Protein AF-A0A7X8QPK8-F1 (afdb_monomer)

Foldseek 3Di:
DDDPVLLVVLLVQLVPDQFDQADASCVTSNPNNLQVQLVVQLVVLVVVCVVLVPDDDPLSVVLSVVSSVSSRGRDGPPLLVLLLLLLVVLCVVVVHDSSVCSSVSSVLSSCSSVLSNQLPPDPDPNVVSNVVSSVVSSVSSNVD

Nearest PDB structures (foldseek):
  4jre-assembly1_D  TM=2.400E-01  e=6.342E+00  Escherichia coli K-12

Mean predicted aligned error: 5.57 Å

Solvent-accessible surface area (backbone atoms only — not comparable to full-atom values): 7365 Å² total; per-residue (Å²): 132,78,51,74,70,52,26,55,51,12,42,54,45,54,69,72,46,74,18,40,73,84,34,54,31,50,82,69,18,30,63,60,16,25,53,48,50,16,50,51,47,32,50,50,52,52,50,53,40,57,76,58,66,57,80,86,44,74,64,52,54,50,50,47,55,51,48,34,58,45,25,45,31,26,43,52,85,71,53,36,50,38,20,38,50,11,31,48,51,36,22,56,76,71,73,47,64,51,69,82,44,45,65,58,28,61,59,50,30,72,54,27,13,57,31,37,36,55,38,63,72,50,95,58,59,70,70,58,25,54,51,50,24,51,51,50,24,26,48,54,18,47,74,107

Structure (mmCIF, N/CA/C/O backbone):
data_AF-A0A7X8QPK8-F1
#
_entry.id   AF-A0A7X8QPK8-F1
#
loop_
_atom_site.group_PDB
_atom_site.id
_atom_site.type_symbol
_atom_site.label_atom_id
_atom_site.label_alt_id
_atom_site.label_comp_id
_atom_site.label_asym_id
_atom_site.label_entity_id
_atom_site.label_seq_id
_atom_site.pdbx_PDB_ins_code
_atom_site.Cartn_x
_atom_site.Cartn_y
_atom_site.Cartn_z
_atom_site.occupancy
_atom_site.B_iso_or_equiv
_atom_site.auth_seq_id
_atom_site.auth_comp_id
_atom_site.auth_asym_id
_atom_site.auth_atom_id
_atom_site.pdbx_PDB_model_num
ATOM 1 N N . MET A 1 1 ? -10.601 -2.867 -27.339 1.00 61.25 1 MET A N 1
ATOM 2 C CA . MET A 1 1 ? -10.587 -3.383 -25.954 1.00 61.25 1 MET A CA 1
ATOM 3 C C . MET A 1 1 ? -9.374 -4.282 -25.819 1.00 61.25 1 MET A C 1
ATOM 5 O O . MET A 1 1 ? -9.160 -5.090 -26.717 1.00 61.25 1 MET A O 1
ATOM 9 N N . ASP A 1 2 ? -8.567 -4.100 -24.774 1.00 77.62 2 ASP A N 1
ATOM 10 C CA . ASP A 1 2 ? -7.342 -4.884 -24.574 1.00 77.62 2 ASP A CA 1
ATOM 11 C C . ASP A 1 2 ? -7.673 -6.359 -24.319 1.00 77.62 2 ASP A C 1
ATOM 13 O O . ASP A 1 2 ? -8.604 -6.688 -23.581 1.00 77.62 2 ASP A O 1
ATOM 17 N N . SER A 1 3 ? -6.911 -7.267 -24.926 1.00 87.00 3 SER A N 1
ATOM 18 C CA . SER A 1 3 ? -7.042 -8.701 -24.660 1.00 87.00 3 SER A CA 1
ATOM 19 C C . SER A 1 3 ? -6.506 -9.054 -23.262 1.00 87.00 3 SER A C 1
ATOM 21 O O . SER A 1 3 ? -5.557 -8.419 -22.793 1.00 87.00 3 SER A O 1
ATOM 23 N N . PRO A 1 4 ? -7.002 -10.120 -22.603 1.00 84.38 4 PRO A N 1
ATOM 24 C CA . PRO A 1 4 ? -6.501 -10.536 -21.287 1.00 84.38 4 PRO A CA 1
ATOM 25 C C . PRO A 1 4 ? -4.980 -10.749 -21.241 1.00 84.38 4 PRO A C 1
ATOM 27 O O . PRO A 1 4 ? -4.328 -10.439 -20.249 1.00 84.38 4 PRO A O 1
ATOM 30 N N . ARG A 1 5 ? -4.384 -11.221 -22.345 1.00 85.31 5 ARG A N 1
ATOM 31 C CA . ARG A 1 5 ? -2.925 -11.372 -22.466 1.00 85.31 5 ARG A CA 1
ATOM 32 C C . ARG A 1 5 ? -2.188 -10.030 -22.473 1.00 85.31 5 ARG A C 1
ATOM 34 O O . ARG A 1 5 ? -1.093 -9.953 -21.927 1.00 85.31 5 ARG A O 1
ATOM 41 N N . GLN A 1 6 ? -2.759 -8.996 -23.089 1.00 84.69 6 GLN A N 1
ATOM 42 C CA . GLN A 1 6 ? -2.188 -7.645 -23.083 1.00 84.69 6 GLN A CA 1
ATOM 43 C C . GLN A 1 6 ? -2.289 -7.011 -21.697 1.00 84.69 6 GLN A C 1
ATOM 45 O O . GLN A 1 6 ? -1.314 -6.429 -21.243 1.00 84.69 6 GLN A O 1
ATOM 50 N N . ILE A 1 7 ? -3.403 -7.217 -20.990 1.00 86.00 7 ILE A N 1
ATOM 51 C CA . ILE A 1 7 ? -3.578 -6.752 -19.606 1.00 86.00 7 ILE A CA 1
ATOM 52 C C . ILE A 1 7 ? -2.520 -7.373 -18.686 1.00 86.00 7 ILE A C 1
ATOM 54 O O . ILE A 1 7 ? -1.866 -6.656 -17.938 1.00 86.00 7 ILE A O 1
ATOM 58 N N . LEU A 1 8 ? -2.302 -8.690 -18.767 1.00 85.62 8 LEU A N 1
ATOM 59 C CA . LEU A 1 8 ? -1.283 -9.365 -17.954 1.00 85.62 8 LEU A CA 1
ATOM 60 C C . LEU A 1 8 ? 0.134 -8.858 -18.253 1.00 85.62 8 LEU A C 1
ATOM 62 O O . LEU A 1 8 ? 0.914 -8.650 -17.327 1.00 85.62 8 LEU A O 1
ATOM 66 N N . LYS A 1 9 ? 0.459 -8.622 -19.530 1.00 85.44 9 LYS A N 1
ATOM 67 C CA . LYS A 1 9 ? 1.740 -8.009 -19.913 1.00 85.44 9 LYS A CA 1
ATOM 68 C C . LYS A 1 9 ? 1.869 -6.580 -19.386 1.00 85.44 9 LYS A C 1
ATOM 70 O O . LYS A 1 9 ? 2.926 -6.231 -18.876 1.00 85.44 9 LYS A O 1
ATOM 75 N N . GLY A 1 10 ? 0.805 -5.784 -19.469 1.00 81.44 10 GLY A N 1
ATOM 76 C CA . GLY A 1 10 ? 0.781 -4.422 -18.942 1.00 81.44 10 GLY A CA 1
ATOM 77 C C . GLY A 1 10 ? 0.948 -4.379 -17.422 1.00 81.44 10 GLY A C 1
ATOM 78 O O . GLY A 1 10 ? 1.661 -3.523 -16.916 1.00 81.44 10 GLY A O 1
ATOM 79 N N . LEU A 1 11 ? 0.373 -5.337 -16.686 1.00 82.69 11 LEU A N 1
ATOM 80 C CA . LEU A 1 11 ? 0.593 -5.469 -15.241 1.00 82.69 11 LEU A CA 1
ATOM 81 C C . LEU A 1 11 ? 2.053 -5.807 -14.910 1.00 82.69 11 LEU A C 1
ATOM 83 O O . LEU A 1 11 ? 2.621 -5.194 -14.012 1.00 82.69 11 LEU A O 1
ATOM 87 N N . ASP A 1 12 ? 2.679 -6.737 -15.640 1.00 83.12 12 ASP A N 1
ATOM 88 C CA . ASP A 1 12 ? 4.108 -7.050 -15.459 1.00 83.12 12 ASP A CA 1
ATOM 89 C C . ASP A 1 12 ? 4.998 -5.831 -15.757 1.00 83.12 12 ASP A C 1
ATOM 91 O O . ASP A 1 12 ? 5.940 -5.561 -15.014 1.00 83.12 12 ASP A O 1
ATOM 95 N N . GLN A 1 13 ? 4.658 -5.041 -16.781 1.00 80.94 13 GLN A N 1
ATOM 96 C CA . GLN A 1 13 ? 5.340 -3.777 -17.077 1.00 80.94 13 GLN A CA 1
ATOM 97 C C . GLN A 1 13 ? 5.184 -2.765 -15.939 1.00 80.94 13 GLN A C 1
ATOM 99 O O . GLN A 1 13 ? 6.187 -2.234 -15.471 1.00 80.94 13 GLN A O 1
ATOM 104 N N . ILE A 1 14 ? 3.960 -2.563 -15.436 1.00 81.44 14 ILE A N 1
ATOM 105 C CA . ILE A 1 14 ? 3.673 -1.668 -14.304 1.00 81.44 14 ILE A CA 1
ATOM 106 C C . ILE A 1 14 ? 4.520 -2.036 -13.077 1.00 81.44 14 ILE A C 1
ATOM 108 O O . ILE A 1 14 ? 5.098 -1.155 -12.450 1.00 81.44 14 ILE A O 1
ATOM 112 N N . ILE A 1 15 ? 4.643 -3.327 -12.759 1.00 77.31 15 ILE A N 1
ATOM 113 C CA . ILE A 1 15 ? 5.400 -3.801 -11.587 1.00 77.31 15 ILE A CA 1
ATOM 114 C C . ILE A 1 15 ? 6.912 -3.585 -11.750 1.00 77.31 15 ILE A C 1
ATOM 116 O O . ILE A 1 15 ? 7.620 -3.364 -10.768 1.00 77.31 15 ILE A O 1
ATOM 120 N N . ARG A 1 16 ? 7.431 -3.691 -12.977 1.00 71.81 16 ARG A N 1
ATOM 121 C CA . ARG A 1 16 ? 8.873 -3.604 -13.262 1.00 71.81 16 ARG A CA 1
ATOM 122 C C . ARG A 1 16 ? 9.366 -2.181 -13.495 1.00 71.81 16 ARG A C 1
ATOM 124 O O . ARG A 1 16 ? 10.581 -1.975 -13.537 1.00 71.81 16 ARG A O 1
ATOM 131 N N . GLN A 1 17 ? 8.465 -1.224 -13.681 1.00 71.56 17 GLN A N 1
ATOM 132 C CA . GLN A 1 17 ? 8.838 0.150 -13.983 1.00 71.56 17 GLN A CA 1
ATOM 133 C C . GLN A 1 17 ? 9.197 0.925 -12.704 1.00 71.56 17 GLN A C 1
ATOM 135 O O . GLN A 1 17 ? 8.563 0.722 -11.668 1.00 71.56 17 GLN A O 1
ATOM 140 N N . PRO A 1 18 ? 10.172 1.852 -12.755 1.00 62.81 18 PRO A N 1
ATOM 141 C CA . PRO A 1 18 ? 10.369 2.818 -11.687 1.00 62.81 18 PRO A CA 1
ATOM 142 C C . PRO A 1 18 ? 9.116 3.670 -11.509 1.00 62.81 18 PRO A C 1
ATOM 144 O O . PRO A 1 18 ? 8.697 4.405 -12.406 1.00 62.81 18 PRO A O 1
ATOM 147 N N . GLU A 1 19 ? 8.509 3.561 -10.338 1.00 65.25 19 GLU A N 1
ATOM 148 C CA . GLU A 1 19 ? 7.361 4.364 -9.960 1.00 65.25 19 GLU A CA 1
ATOM 149 C C . GLU A 1 19 ? 7.868 5.660 -9.342 1.00 65.25 19 GLU A C 1
ATOM 151 O O . GLU A 1 19 ? 8.388 5.677 -8.232 1.00 65.25 19 GLU A O 1
ATOM 156 N N . VAL A 1 20 ? 7.726 6.750 -10.082 1.00 61.16 20 VAL A N 1
ATOM 157 C CA . VAL A 1 20 ? 7.710 8.101 -9.532 1.00 61.16 20 VAL A CA 1
ATOM 158 C C . VAL A 1 20 ? 6.236 8.457 -9.330 1.00 61.16 20 VAL A C 1
ATOM 160 O O . VAL A 1 20 ? 5.366 7.931 -10.023 1.00 61.16 20 VAL A O 1
ATOM 163 N N . LEU A 1 21 ? 5.908 9.351 -8.397 1.00 57.22 21 LEU A N 1
ATOM 164 C CA . LEU A 1 21 ? 4.513 9.754 -8.157 1.00 57.22 21 LEU A CA 1
ATOM 165 C C . LEU A 1 21 ? 3.811 10.300 -9.429 1.00 57.22 21 LEU A C 1
ATOM 167 O O . LEU A 1 21 ? 2.595 10.214 -9.543 1.00 57.22 21 LEU A O 1
ATOM 171 N N . ILE A 1 22 ? 4.577 10.818 -10.400 1.00 64.38 22 ILE A N 1
ATOM 172 C CA . ILE A 1 22 ? 4.096 11.353 -11.693 1.00 64.38 22 ILE A CA 1
ATOM 173 C C . ILE A 1 22 ? 4.037 10.255 -12.784 1.00 64.38 22 ILE A C 1
ATOM 175 O O . ILE A 1 22 ? 3.696 10.516 -13.934 1.00 64.38 22 ILE A O 1
ATOM 179 N N . THR A 1 23 ? 4.372 9.005 -12.458 1.00 64.69 23 THR A N 1
ATOM 180 C CA . THR A 1 23 ? 4.381 7.905 -13.424 1.00 64.69 23 THR A CA 1
ATOM 181 C C . THR A 1 23 ? 2.953 7.528 -13.824 1.00 64.69 23 THR A C 1
ATOM 183 O O . THR A 1 23 ? 2.203 6.950 -13.037 1.00 64.69 23 THR A O 1
ATOM 186 N N . ASP A 1 24 ? 2.601 7.827 -15.075 1.00 76.00 24 ASP A N 1
ATOM 187 C CA . ASP A 1 24 ? 1.313 7.483 -15.674 1.00 76.00 24 ASP A CA 1
ATOM 188 C C . ASP A 1 24 ? 1.297 6.013 -16.130 1.00 76.00 24 ASP A C 1
ATOM 190 O O . ASP A 1 24 ? 1.941 5.629 -17.113 1.00 76.00 24 ASP A O 1
ATOM 194 N N . TYR A 1 25 ? 0.552 5.166 -15.417 1.00 80.00 25 TYR A N 1
ATOM 195 C CA . TYR A 1 25 ? 0.402 3.755 -15.780 1.00 80.00 25 TYR A CA 1
ATOM 196 C C . TYR A 1 25 ? -0.371 3.537 -17.076 1.00 80.00 25 TYR A C 1
ATOM 198 O O . TYR A 1 25 ? -0.167 2.505 -17.723 1.00 80.00 25 TYR A O 1
ATOM 206 N N . ILE A 1 26 ? -1.191 4.501 -17.503 1.00 79.88 26 ILE A N 1
ATOM 207 C CA . ILE A 1 26 ? -1.881 4.428 -18.791 1.00 79.88 26 ILE A CA 1
ATOM 208 C C . ILE A 1 26 ? -0.845 4.445 -19.914 1.00 79.88 26 ILE A C 1
ATOM 210 O O . ILE A 1 26 ? -0.952 3.656 -20.853 1.00 79.88 26 ILE A O 1
ATOM 214 N N . ALA A 1 27 ? 0.191 5.278 -19.786 1.00 79.69 27 ALA A N 1
ATOM 215 C CA . ALA A 1 27 ? 1.292 5.342 -20.742 1.00 79.69 27 ALA A CA 1
ATOM 216 C C . ALA A 1 27 ? 2.189 4.089 -20.716 1.00 79.69 27 ALA A C 1
ATOM 218 O O . ALA A 1 27 ? 2.806 3.759 -21.727 1.00 79.69 27 ALA A O 1
ATOM 219 N N . ILE A 1 28 ? 2.259 3.385 -19.581 1.00 80.88 28 ILE A N 1
ATOM 220 C CA . ILE A 1 28 ? 3.139 2.222 -19.390 1.00 80.88 28 ILE A CA 1
ATOM 221 C C . ILE A 1 28 ? 2.461 0.906 -19.762 1.00 80.88 28 ILE A C 1
ATOM 223 O O . ILE A 1 28 ? 2.928 0.195 -20.646 1.00 80.88 28 ILE A O 1
ATOM 227 N N . GLY A 1 29 ? 1.392 0.556 -19.048 1.00 76.69 29 GLY A N 1
ATOM 228 C CA . GLY A 1 29 ? 0.718 -0.740 -19.149 1.00 76.69 29 GLY A CA 1
ATOM 229 C C . GLY A 1 29 ? -0.574 -0.691 -19.960 1.00 76.69 29 GLY A C 1
ATOM 230 O O . GLY A 1 29 ? -1.235 -1.718 -20.126 1.00 76.69 29 GLY A O 1
ATOM 231 N N . GLY A 1 30 ? -0.954 0.488 -20.455 1.00 86.38 30 GLY A N 1
ATOM 232 C CA . GLY A 1 30 ? -2.218 0.715 -21.141 1.00 86.38 30 GLY A CA 1
ATOM 233 C C . GLY A 1 30 ? -3.394 0.929 -20.187 1.00 86.38 30 GLY A C 1
ATOM 234 O O . GLY A 1 30 ? -3.313 0.754 -18.965 1.00 86.38 30 GLY A O 1
ATOM 235 N N . ILE A 1 31 ? -4.533 1.300 -20.776 1.00 87.50 31 ILE A N 1
ATOM 236 C CA . ILE A 1 31 ? -5.772 1.588 -20.044 1.00 87.50 31 ILE A CA 1
ATOM 237 C C . ILE A 1 31 ? -6.244 0.337 -19.289 1.00 87.50 31 ILE A C 1
ATOM 239 O O . ILE A 1 31 ? -6.527 0.415 -18.093 1.00 87.50 31 ILE A O 1
ATOM 243 N N . GLY A 1 32 ? -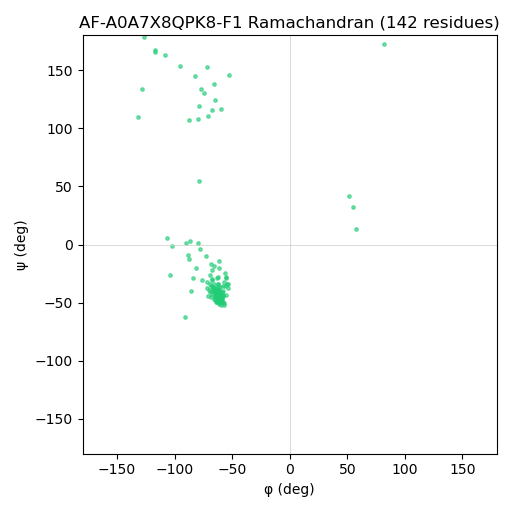6.278 -0.831 -19.944 1.00 86.88 32 GLY A N 1
ATOM 244 C CA . GLY A 1 32 ? -6.763 -2.067 -19.329 1.00 86.88 32 GLY A CA 1
ATOM 245 C C . GLY A 1 32 ? -5.979 -2.481 -18.081 1.00 86.88 32 GLY A C 1
ATOM 246 O O . GLY A 1 32 ? -6.580 -2.753 -17.042 1.00 86.88 32 GLY A O 1
ATOM 247 N N . ALA A 1 33 ? -4.644 -2.488 -18.144 1.00 87.25 33 ALA A N 1
ATOM 248 C CA . ALA A 1 33 ? -3.815 -2.871 -16.999 1.00 87.25 33 ALA A CA 1
ATOM 249 C C . ALA A 1 33 ? -3.916 -1.868 -15.842 1.00 87.25 33 ALA A C 1
ATOM 251 O O . ALA A 1 33 ? -3.979 -2.279 -14.683 1.00 87.25 33 ALA A O 1
ATOM 252 N N . THR A 1 34 ? -4.010 -0.571 -16.150 1.00 88.38 34 THR A N 1
ATOM 253 C CA . THR A 1 34 ? -4.170 0.487 -15.141 1.00 88.38 34 THR A CA 1
ATOM 254 C C . THR A 1 34 ? -5.463 0.314 -14.350 1.00 88.38 34 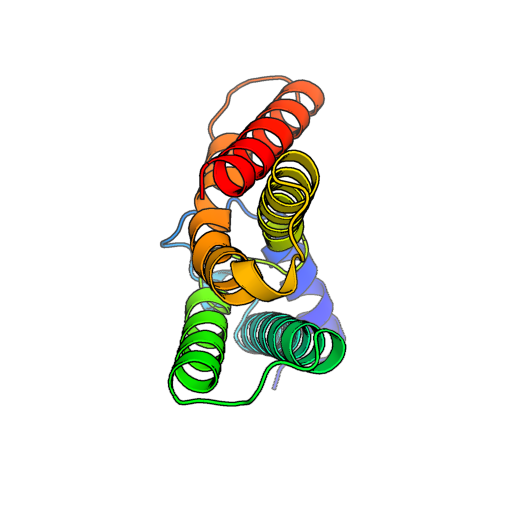THR A C 1
ATOM 256 O O . THR A 1 34 ? -5.438 0.297 -13.120 1.00 88.38 34 THR A O 1
ATOM 259 N N . PHE A 1 35 ? -6.593 0.113 -15.036 1.00 90.44 35 PHE A N 1
ATOM 260 C CA . PHE A 1 35 ? -7.878 -0.111 -14.369 1.00 90.44 35 PHE A CA 1
ATOM 261 C C . PHE A 1 35 ? -7.910 -1.422 -13.580 1.00 90.44 35 PHE A C 1
ATOM 263 O O . PHE A 1 35 ? -8.527 -1.470 -12.517 1.00 90.44 35 PHE A O 1
ATOM 270 N N . VAL A 1 36 ? -7.226 -2.473 -14.045 1.00 91.12 36 VAL A N 1
ATOM 271 C CA . VAL A 1 36 ? -7.116 -3.726 -13.285 1.00 91.12 36 VAL A CA 1
ATOM 272 C C . VAL A 1 36 ? -6.278 -3.538 -12.022 1.00 91.12 36 VAL A C 1
ATOM 274 O O . VAL A 1 36 ? -6.721 -3.954 -10.953 1.00 91.12 36 VAL A O 1
ATOM 277 N N . ASN A 1 37 ? -5.124 -2.868 -12.095 1.00 90.94 37 ASN A N 1
ATOM 278 C CA . ASN A 1 37 ? -4.334 -2.535 -10.905 1.00 90.94 37 ASN A CA 1
ATOM 279 C C . ASN A 1 37 ? -5.160 -1.705 -9.912 1.00 90.94 37 ASN A C 1
ATOM 281 O O . ASN A 1 37 ? -5.196 -2.009 -8.717 1.00 90.94 37 ASN A O 1
ATOM 285 N N . ALA A 1 38 ? -5.893 -0.714 -10.424 1.00 91.56 38 ALA A N 1
ATOM 286 C CA . ALA A 1 38 ? -6.735 0.135 -9.602 1.00 91.56 38 ALA A CA 1
ATOM 287 C C . ALA A 1 38 ? -7.881 -0.625 -8.931 1.00 91.56 38 ALA A C 1
ATOM 289 O O . ALA A 1 38 ? -8.099 -0.501 -7.723 1.00 91.56 38 ALA A O 1
ATOM 290 N N . GLY A 1 39 ? -8.568 -1.482 -9.684 1.00 92.12 39 GLY A N 1
ATOM 291 C CA . GLY A 1 39 ? -9.606 -2.361 -9.160 1.00 92.12 39 GLY A CA 1
ATOM 292 C C . GLY A 1 39 ? -9.074 -3.311 -8.088 1.00 92.12 39 GLY A C 1
ATOM 293 O O . GLY A 1 39 ? -9.678 -3.425 -7.024 1.00 92.12 39 GLY A O 1
ATOM 294 N N . LEU A 1 40 ? -7.917 -3.940 -8.311 1.00 92.88 40 LEU A N 1
ATOM 295 C CA . LEU A 1 40 ? -7.306 -4.864 -7.351 1.00 92.88 40 LEU A CA 1
ATOM 296 C C . LEU A 1 40 ? -6.926 -4.176 -6.034 1.00 92.88 40 LEU A C 1
ATOM 298 O O . LEU A 1 40 ? -7.238 -4.693 -4.963 1.00 92.88 40 LEU A O 1
ATOM 302 N N . LEU A 1 41 ? -6.302 -2.998 -6.091 1.00 92.50 41 LEU A N 1
ATOM 303 C CA . LEU A 1 41 ? -5.944 -2.220 -4.898 1.00 92.50 41 LEU A CA 1
ATOM 304 C C . LEU A 1 41 ? -7.172 -1.702 -4.143 1.00 92.50 41 LEU A C 1
ATOM 306 O O . LEU A 1 41 ? -7.193 -1.675 -2.908 1.00 92.50 41 LEU A O 1
ATOM 310 N N . THR A 1 42 ? -8.216 -1.329 -4.876 1.00 93.50 42 THR A N 1
ATOM 311 C CA . THR A 1 42 ? -9.497 -0.916 -4.297 1.00 93.50 42 THR A CA 1
ATOM 312 C C . THR A 1 42 ? -10.172 -2.088 -3.590 1.00 93.50 42 THR A C 1
ATOM 314 O O . THR A 1 42 ? -10.564 -1.964 -2.428 1.00 93.50 42 THR A O 1
ATOM 317 N N . LEU A 1 43 ? -10.230 -3.257 -4.236 1.00 94.44 43 LEU A N 1
ATOM 318 C CA . LEU A 1 43 ? -10.752 -4.487 -3.639 1.00 94.44 43 LEU A CA 1
ATOM 319 C C . LEU A 1 43 ? -9.940 -4.910 -2.415 1.00 94.44 43 LEU A C 1
ATOM 321 O O . LEU A 1 43 ? -10.532 -5.263 -1.399 1.00 94.44 43 LEU A O 1
ATOM 325 N N . ALA A 1 44 ? -8.610 -4.815 -2.464 1.00 93.56 44 ALA A N 1
ATOM 326 C CA . ALA A 1 44 ? -7.752 -5.096 -1.317 1.00 93.56 44 ALA A CA 1
ATOM 327 C C . ALA A 1 44 ? -8.047 -4.146 -0.143 1.00 93.56 44 ALA A C 1
ATOM 329 O O . ALA A 1 44 ? -8.164 -4.592 0.996 1.00 93.56 44 ALA A O 1
ATOM 330 N N . SER A 1 45 ? -8.251 -2.854 -0.416 1.00 92.75 45 SER A N 1
ATOM 331 C CA . SER A 1 45 ? -8.604 -1.857 0.606 1.00 92.75 45 SER A CA 1
ATOM 332 C C . SER A 1 45 ? -9.959 -2.162 1.253 1.00 92.75 45 SER A C 1
ATOM 334 O O . SER A 1 45 ? -10.081 -2.154 2.478 1.00 92.75 45 SER A O 1
ATOM 336 N N . ILE A 1 46 ? -10.967 -2.500 0.442 1.00 94.12 46 ILE A N 1
ATOM 337 C CA . ILE A 1 46 ? -12.293 -2.918 0.922 1.00 94.12 46 ILE A CA 1
ATOM 338 C C . ILE A 1 46 ? -12.184 -4.204 1.747 1.00 94.12 46 ILE A C 1
ATOM 340 O O . ILE A 1 46 ? -12.760 -4.289 2.830 1.00 94.12 46 ILE A O 1
ATOM 344 N N . PHE A 1 47 ? -11.421 -5.187 1.269 1.00 94.44 47 PHE A N 1
ATOM 345 C CA . PHE A 1 47 ? -11.223 -6.463 1.950 1.00 94.44 47 PHE A CA 1
ATOM 346 C C . PHE A 1 47 ? -10.563 -6.282 3.322 1.00 94.44 47 PHE A C 1
ATOM 348 O O . PHE A 1 47 ? -11.009 -6.888 4.295 1.00 94.44 47 PHE A O 1
ATOM 355 N N . ILE A 1 48 ? -9.562 -5.402 3.432 1.00 93.31 48 ILE A N 1
ATOM 356 C CA . ILE A 1 48 ? -8.921 -5.062 4.711 1.00 93.31 48 ILE A CA 1
ATOM 357 C C . ILE A 1 48 ? -9.942 -4.451 5.680 1.00 93.31 48 ILE A C 1
ATOM 359 O O . ILE A 1 48 ? -10.031 -4.887 6.829 1.00 93.31 48 ILE A O 1
ATOM 363 N N . LEU A 1 49 ? -10.739 -3.475 5.233 1.00 94.19 49 LEU A N 1
ATOM 364 C CA . LEU A 1 49 ? -11.762 -2.8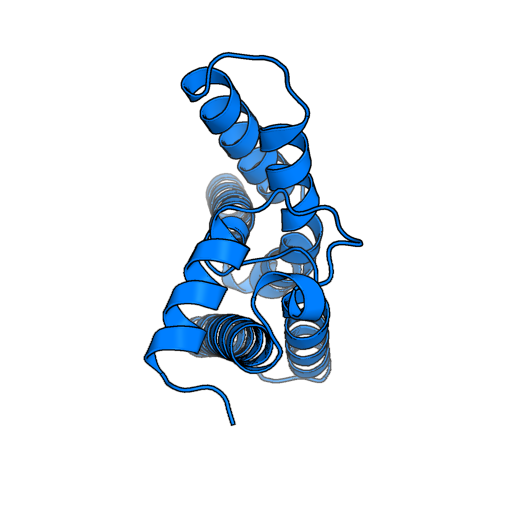41 6.074 1.00 94.19 49 LEU A CA 1
ATOM 365 C C . LEU A 1 49 ? -12.838 -3.842 6.521 1.00 94.19 49 LEU A C 1
ATOM 367 O O . LEU A 1 49 ? -13.226 -3.848 7.692 1.00 94.19 49 LEU A O 1
ATOM 371 N N . TYR A 1 50 ? -13.273 -4.715 5.609 1.00 93.75 50 TYR A N 1
ATOM 372 C CA . TYR A 1 50 ? -14.250 -5.766 5.879 1.00 93.75 50 TYR A CA 1
ATOM 373 C C . TYR A 1 50 ? -13.729 -6.781 6.903 1.00 93.75 50 TYR A C 1
ATOM 375 O O . TYR A 1 50 ? -14.396 -7.057 7.901 1.00 93.75 50 TYR A O 1
ATOM 383 N N . PHE A 1 51 ? -12.511 -7.295 6.707 1.00 94.50 51 PHE A N 1
ATOM 384 C CA . PHE A 1 51 ? -11.903 -8.280 7.604 1.00 94.50 51 PHE A CA 1
ATOM 385 C C . PHE A 1 51 ? -11.693 -7.723 9.018 1.00 94.50 51 PHE A C 1
ATOM 387 O O . PHE A 1 51 ? -11.902 -8.423 10.010 1.00 94.50 51 PHE A O 1
ATOM 394 N N . LEU A 1 52 ? -11.343 -6.439 9.123 1.00 93.31 52 LEU A N 1
ATOM 395 C CA . LEU A 1 52 ? -11.178 -5.740 10.398 1.00 93.31 52 LEU A CA 1
ATOM 396 C C . LEU A 1 52 ? -12.503 -5.285 11.029 1.00 93.31 52 LEU A C 1
ATOM 398 O O . LEU A 1 52 ? -12.473 -4.687 12.106 1.00 93.31 52 LEU A O 1
ATOM 402 N N . LYS A 1 53 ? -13.649 -5.584 10.396 1.00 93.06 53 LYS A N 1
ATOM 403 C CA . LYS A 1 53 ? -15.002 -5.207 10.843 1.00 93.06 53 LYS A CA 1
ATOM 404 C C . LYS A 1 53 ? -15.122 -3.710 11.138 1.00 93.06 53 LYS A C 1
ATOM 406 O O . LYS A 1 53 ? -15.710 -3.302 12.139 1.00 93.06 53 LYS A O 1
ATOM 411 N N . ILE A 1 54 ? -14.519 -2.891 10.281 1.00 93.75 54 ILE A N 1
ATOM 412 C CA . ILE A 1 54 ? -14.569 -1.437 10.405 1.00 93.75 54 ILE A CA 1
ATOM 413 C C . ILE A 1 54 ? -15.953 -0.951 9.981 1.00 93.75 54 ILE A C 1
ATOM 415 O O . ILE A 1 54 ? -16.436 -1.297 8.905 1.00 93.75 54 ILE A O 1
ATOM 419 N N . ASN A 1 55 ? -16.581 -0.120 10.813 1.00 91.06 55 ASN A N 1
ATOM 420 C CA . ASN A 1 55 ? -17.840 0.523 10.453 1.00 91.06 55 ASN A CA 1
ATOM 421 C C . ASN A 1 55 ? -17.616 1.483 9.282 1.00 91.06 55 ASN A C 1
ATOM 423 O O . ASN A 1 55 ? -16.783 2.391 9.366 1.00 91.06 55 ASN A O 1
ATOM 427 N N . ILE A 1 56 ? -18.378 1.286 8.206 1.00 90.69 56 ILE A N 1
ATOM 428 C CA . ILE A 1 56 ? -18.318 2.148 7.030 1.00 90.69 56 ILE A CA 1
ATOM 429 C C . ILE A 1 56 ? -18.861 3.524 7.411 1.00 90.69 56 ILE A C 1
ATOM 431 O O . ILE A 1 56 ? -20.027 3.683 7.762 1.00 90.69 56 ILE A O 1
ATOM 435 N N . SER A 1 57 ? -17.984 4.516 7.352 1.00 92.50 57 SER A N 1
ATOM 436 C CA . SER A 1 57 ? -18.285 5.924 7.596 1.00 92.50 57 SER A CA 1
ATOM 437 C C . SER A 1 57 ? -17.813 6.769 6.412 1.00 92.50 57 SER A C 1
ATOM 439 O O . SER A 1 57 ? -17.204 6.252 5.472 1.00 92.50 57 SER A O 1
ATOM 441 N N . GLY A 1 58 ? -18.035 8.086 6.467 1.00 92.56 58 GLY A N 1
ATOM 442 C CA . GLY A 1 58 ? -17.518 9.008 5.449 1.00 92.56 58 GLY A CA 1
ATOM 443 C C . GLY A 1 58 ? -16.000 8.898 5.257 1.00 92.56 58 GLY A C 1
ATOM 444 O O . GLY A 1 58 ? -15.522 8.974 4.129 1.00 92.56 58 GLY A O 1
ATOM 445 N N . VAL A 1 59 ? -15.251 8.611 6.330 1.00 91.44 59 VAL A N 1
ATOM 446 C CA . VAL A 1 59 ? -13.798 8.386 6.262 1.00 91.44 59 VAL A CA 1
ATOM 447 C C . VAL A 1 59 ? -13.479 7.137 5.444 1.00 91.44 59 VAL A C 1
ATOM 449 O O . VAL A 1 59 ? -12.612 7.185 4.583 1.00 91.44 59 VAL A O 1
ATOM 452 N N . SER A 1 60 ? -14.217 6.040 5.640 1.00 92.06 60 SER A N 1
ATOM 453 C CA . SER A 1 60 ? -14.016 4.795 4.887 1.00 92.06 60 SER A CA 1
ATOM 454 C C . SER A 1 60 ? -14.223 4.996 3.393 1.00 92.06 60 SER A C 1
ATOM 456 O O . SER A 1 60 ? -13.411 4.545 2.588 1.00 92.06 60 SER A O 1
ATOM 458 N N . VAL A 1 61 ? -15.290 5.707 3.030 1.00 93.19 61 VAL A N 1
ATOM 459 C CA . VAL A 1 61 ? -15.606 6.019 1.634 1.00 93.19 61 VAL A CA 1
ATOM 460 C C . VAL A 1 61 ? -14.515 6.908 1.036 1.00 93.19 61 VAL A C 1
ATOM 462 O O . VAL A 1 61 ? -13.961 6.565 -0.007 1.00 93.19 61 VAL A O 1
ATOM 465 N N . ALA A 1 62 ? -14.133 7.987 1.725 1.00 92.88 62 ALA A N 1
ATOM 466 C CA . ALA A 1 62 ? -13.060 8.875 1.282 1.00 92.88 62 ALA A CA 1
ATOM 467 C C . ALA A 1 62 ? -11.731 8.127 1.088 1.00 92.88 62 ALA A C 1
ATOM 469 O O . ALA A 1 62 ? -11.070 8.306 0.066 1.00 92.88 62 ALA A O 1
ATOM 470 N N . THR A 1 63 ? -11.366 7.237 2.019 1.00 92.00 63 THR A N 1
ATOM 471 C CA . THR A 1 63 ? -10.168 6.399 1.900 1.00 92.00 63 THR A CA 1
ATOM 472 C C . THR A 1 63 ? -10.232 5.503 0.668 1.00 92.00 63 THR A C 1
ATOM 474 O O . THR A 1 63 ? -9.254 5.442 -0.068 1.00 92.00 63 THR A O 1
ATOM 477 N N . ILE A 1 64 ? -11.356 4.835 0.397 1.00 92.94 64 ILE A N 1
ATOM 478 C CA . ILE A 1 64 ? -11.497 3.955 -0.777 1.00 92.94 64 ILE A CA 1
ATOM 479 C C . ILE A 1 64 ? -11.352 4.750 -2.081 1.00 92.94 64 ILE A C 1
ATOM 481 O O . ILE A 1 64 ? -10.599 4.338 -2.966 1.00 92.94 64 ILE A O 1
ATOM 485 N N . PHE A 1 65 ? -12.015 5.903 -2.200 1.00 91.94 65 PHE A N 1
ATOM 486 C CA . PHE A 1 65 ? -11.902 6.754 -3.390 1.00 91.94 65 PHE A CA 1
ATOM 487 C C . PHE A 1 65 ? -10.477 7.265 -3.595 1.00 91.94 65 PHE A C 1
ATOM 489 O O . PHE A 1 65 ? -9.948 7.191 -4.704 1.00 91.94 65 PHE A O 1
ATOM 496 N N . LEU A 1 66 ? -9.822 7.713 -2.524 1.00 90.31 66 LEU A N 1
ATOM 497 C CA . LEU A 1 66 ? -8.435 8.159 -2.592 1.00 90.31 66 LEU A CA 1
ATOM 498 C C . LEU A 1 66 ? -7.491 7.005 -2.962 1.00 90.31 66 LEU A C 1
ATOM 500 O O . LEU A 1 66 ? -6.597 7.164 -3.795 1.00 90.31 66 LEU A O 1
ATOM 504 N N . MET A 1 67 ? -7.723 5.817 -2.399 1.00 90.00 67 MET A N 1
ATOM 505 C CA . MET A 1 67 ? -6.971 4.612 -2.735 1.00 90.00 67 MET A CA 1
ATOM 506 C C . MET A 1 67 ? -7.126 4.238 -4.204 1.00 90.00 67 MET A C 1
ATOM 508 O O . MET A 1 67 ? -6.129 3.872 -4.827 1.00 90.00 67 MET A O 1
ATOM 512 N N . THR A 1 68 ? -8.327 4.390 -4.754 1.00 90.50 68 THR A N 1
ATOM 513 C CA . THR A 1 68 ? -8.606 4.176 -6.175 1.00 90.50 68 THR A CA 1
ATOM 514 C C . THR A 1 68 ? -7.859 5.204 -7.032 1.00 90.50 68 THR A C 1
ATOM 516 O O . THR A 1 68 ? -7.143 4.828 -7.955 1.00 90.50 68 THR A O 1
ATOM 519 N N . GLY A 1 69 ? -7.917 6.494 -6.691 1.00 87.88 69 GLY A N 1
ATOM 520 C CA . GLY A 1 69 ? -7.219 7.547 -7.440 1.00 87.88 69 GLY A CA 1
ATOM 521 C C . GLY A 1 69 ? -5.704 7.336 -7.488 1.00 87.88 69 GLY A C 1
ATOM 522 O O . GLY A 1 69 ? -5.120 7.246 -8.564 1.00 87.88 69 GLY A O 1
ATOM 523 N N . PHE A 1 70 ? -5.065 7.141 -6.331 1.00 84.62 70 PHE A N 1
ATOM 524 C CA . PHE A 1 70 ? -3.618 6.902 -6.284 1.00 84.62 70 PHE A CA 1
ATOM 525 C C . PHE A 1 70 ? -3.198 5.559 -6.888 1.00 84.62 70 PHE A C 1
ATOM 527 O O . PHE A 1 70 ? -2.033 5.380 -7.198 1.00 84.62 70 PHE A O 1
ATOM 534 N N . SER A 1 71 ? -4.107 4.598 -7.076 1.00 86.94 71 SER A N 1
ATOM 535 C CA . SER A 1 71 ? -3.766 3.306 -7.703 1.00 86.94 71 SER A CA 1
ATOM 536 C C . SER A 1 71 ? -3.524 3.370 -9.203 1.00 86.94 71 SER A C 1
ATOM 538 O O . SER A 1 71 ? -3.014 2.417 -9.788 1.00 86.94 71 SER A O 1
ATOM 540 N N . MET A 1 72 ? -3.843 4.507 -9.812 1.00 85.06 72 MET A N 1
ATOM 541 C CA . MET A 1 72 ? -3.530 4.786 -11.209 1.00 85.06 72 MET A CA 1
ATOM 542 C C . MET A 1 72 ? -2.143 5.430 -11.374 1.00 85.06 72 MET A C 1
ATOM 544 O O . MET A 1 72 ? -1.667 5.539 -12.500 1.00 85.06 72 MET A O 1
ATOM 548 N N . PHE A 1 73 ? -1.491 5.823 -10.269 1.00 78.31 73 PHE A N 1
ATOM 549 C CA . PHE A 1 73 ? -0.238 6.578 -10.272 1.00 78.31 73 PHE A CA 1
ATOM 550 C C . PHE A 1 73 ? 0.787 5.951 -9.332 1.00 78.31 73 PHE A C 1
ATOM 552 O O . PHE A 1 73 ? 0.650 6.018 -8.111 1.00 78.31 73 PHE A O 1
ATOM 559 N N . GLY A 1 74 ? 1.832 5.352 -9.900 1.00 68.12 74 GLY A N 1
ATOM 560 C CA . GLY A 1 74 ? 3.038 4.980 -9.159 1.00 68.12 74 GLY A CA 1
ATOM 561 C C . GLY A 1 74 ? 2.853 4.037 -7.957 1.00 68.12 74 GLY A C 1
ATOM 562 O O . GLY A 1 74 ? 3.778 3.910 -7.158 1.00 68.12 74 GLY A O 1
ATOM 563 N N . LYS A 1 75 ? 1.694 3.377 -7.789 1.00 81.81 75 LYS A N 1
ATOM 564 C CA . LYS A 1 75 ? 1.535 2.306 -6.800 1.00 81.81 75 LYS A CA 1
ATOM 565 C C . LYS A 1 75 ? 0.947 1.027 -7.377 1.00 81.81 75 LYS A C 1
ATOM 567 O O . LYS A 1 75 ? -0.097 1.029 -8.032 1.00 81.81 75 LYS A O 1
ATOM 572 N N . ASN A 1 76 ? 1.568 -0.088 -7.027 1.00 83.25 76 ASN A N 1
ATOM 573 C CA . ASN A 1 76 ? 1.143 -1.412 -7.448 1.00 83.25 76 ASN A CA 1
ATOM 574 C C . ASN A 1 76 ? 0.737 -2.275 -6.246 1.00 83.25 76 ASN A C 1
ATOM 576 O O . ASN A 1 76 ? 0.995 -1.954 -5.089 1.00 83.25 76 ASN A O 1
ATOM 580 N N . ILE A 1 77 ? 0.092 -3.409 -6.508 1.00 78.81 77 ILE A N 1
ATOM 581 C CA . ILE A 1 77 ? -0.363 -4.300 -5.434 1.00 78.81 77 ILE A CA 1
ATOM 582 C C . ILE A 1 77 ? 0.768 -4.865 -4.561 1.00 78.81 77 ILE A C 1
ATOM 584 O O . ILE A 1 77 ? 0.496 -5.297 -3.451 1.00 78.81 77 ILE A O 1
ATOM 588 N N . PHE A 1 78 ? 2.019 -4.873 -5.016 1.00 77.75 78 PHE A N 1
ATOM 589 C CA . PHE A 1 78 ? 3.154 -5.405 -4.261 1.00 77.75 78 PHE A CA 1
ATOM 590 C C . PHE A 1 78 ? 3.768 -4.373 -3.313 1.00 77.75 78 PHE A C 1
ATOM 592 O O . PHE A 1 78 ? 4.109 -4.715 -2.180 1.00 77.75 78 PHE A O 1
ATOM 599 N N . ASN A 1 79 ? 3.891 -3.117 -3.740 1.00 82.69 79 ASN A N 1
ATOM 600 C CA . ASN A 1 79 ? 4.602 -2.093 -2.973 1.00 82.69 79 ASN A CA 1
ATOM 601 C C . ASN A 1 79 ? 3.830 -1.638 -1.717 1.00 82.69 79 ASN A C 1
ATOM 603 O O . ASN A 1 79 ? 4.433 -1.376 -0.673 1.00 82.69 79 ASN A O 1
ATOM 607 N N . VAL A 1 80 ? 2.494 -1.640 -1.772 1.00 88.06 80 VAL A N 1
ATOM 608 C CA . VAL A 1 80 ? 1.622 -1.178 -0.682 1.00 88.06 80 VAL A CA 1
ATOM 609 C C . VAL A 1 80 ? 1.780 -2.013 0.589 1.00 88.06 80 VAL A C 1
ATOM 611 O O . VAL A 1 80 ? 1.610 -1.501 1.697 1.00 88.06 80 VAL A O 1
ATOM 614 N N . TRP A 1 81 ? 2.165 -3.286 0.457 1.00 88.56 81 TRP A N 1
ATOM 615 C CA . TRP A 1 81 ? 2.322 -4.185 1.597 1.00 88.56 81 TRP A CA 1
ATOM 616 C C . TRP A 1 81 ? 3.475 -3.791 2.509 1.00 88.56 81 TRP A C 1
ATOM 618 O O . TRP A 1 81 ? 3.370 -4.014 3.709 1.00 88.56 81 TRP A O 1
ATOM 628 N N . LEU A 1 82 ? 4.539 -3.173 1.990 1.00 89.69 82 LEU A N 1
ATOM 629 C CA . LEU A 1 82 ? 5.669 -2.752 2.823 1.00 89.69 82 LEU A CA 1
ATOM 630 C C . LEU A 1 82 ? 5.233 -1.713 3.861 1.00 89.69 82 LEU A C 1
ATOM 632 O O . LEU A 1 82 ? 5.574 -1.827 5.036 1.00 89.69 82 LEU A O 1
ATOM 636 N N . ILE A 1 83 ? 4.400 -0.758 3.447 1.00 91.38 83 ILE A N 1
ATOM 637 C CA . ILE A 1 83 ? 3.881 0.283 4.339 1.00 91.38 83 ILE A CA 1
ATOM 638 C C . ILE A 1 83 ? 2.869 -0.312 5.321 1.00 91.38 83 ILE A C 1
ATOM 640 O O . ILE A 1 83 ? 2.958 -0.064 6.522 1.00 91.38 83 ILE A O 1
ATOM 644 N N . ILE A 1 84 ? 1.956 -1.165 4.842 1.00 92.75 84 ILE A N 1
ATOM 645 C CA . ILE A 1 84 ? 0.984 -1.853 5.707 1.00 92.75 84 ILE A CA 1
ATOM 646 C C . ILE A 1 84 ? 1.702 -2.698 6.771 1.00 92.75 84 ILE A C 1
ATOM 648 O O . ILE A 1 84 ? 1.320 -2.665 7.940 1.00 92.75 84 ILE A O 1
ATOM 652 N N . LEU A 1 85 ? 2.761 -3.421 6.398 1.00 93.06 85 LEU A N 1
ATOM 653 C CA . LEU A 1 85 ? 3.569 -4.213 7.327 1.00 93.06 85 LEU A CA 1
ATOM 654 C C . LEU A 1 85 ? 4.281 -3.338 8.364 1.00 93.06 85 LEU A C 1
ATOM 656 O O . LEU A 1 85 ? 4.321 -3.722 9.534 1.00 93.06 85 LEU A O 1
ATOM 660 N N . GLY A 1 86 ? 4.781 -2.164 7.970 1.00 92.19 86 GLY A N 1
ATOM 661 C CA . GLY A 1 86 ? 5.346 -1.185 8.902 1.00 92.19 86 GLY A CA 1
ATOM 662 C C . GLY A 1 86 ? 4.329 -0.737 9.957 1.00 92.19 86 GLY A C 1
ATOM 663 O O . GLY A 1 86 ? 4.618 -0.796 11.153 1.00 92.19 86 GLY A O 1
ATOM 664 N N . VAL A 1 87 ? 3.097 -0.419 9.545 1.00 94.06 87 VAL A N 1
ATOM 665 C CA . VAL A 1 87 ? 2.027 -0.014 10.479 1.00 94.06 87 VAL A CA 1
ATOM 666 C C . VAL A 1 87 ? 1.571 -1.182 11.363 1.00 94.06 87 VAL A C 1
ATOM 668 O O . VAL A 1 87 ? 1.286 -1.009 12.549 1.00 94.06 87 VAL A O 1
ATOM 671 N N . ILE A 1 88 ? 1.534 -2.410 10.834 1.00 93.25 88 ILE A N 1
ATOM 672 C CA . ILE A 1 88 ? 1.262 -3.609 11.644 1.00 93.25 88 ILE A CA 1
ATOM 673 C C . ILE A 1 88 ? 2.347 -3.793 12.713 1.00 93.25 88 ILE A C 1
ATOM 675 O O . ILE A 1 88 ? 2.029 -4.132 13.858 1.00 93.25 88 ILE A O 1
ATOM 679 N N . LEU A 1 89 ? 3.618 -3.580 12.365 1.00 93.44 89 LEU A N 1
ATOM 680 C CA . LEU A 1 89 ? 4.727 -3.653 13.313 1.00 93.44 89 LEU A CA 1
ATOM 681 C C . LEU A 1 89 ? 4.600 -2.572 14.393 1.00 93.44 89 LEU A C 1
ATOM 683 O O . LEU A 1 89 ? 4.748 -2.884 15.577 1.00 93.44 89 LEU A O 1
ATOM 687 N N . TYR A 1 90 ? 4.236 -1.347 14.010 1.00 94.31 90 TYR A N 1
ATOM 688 C CA . TYR A 1 90 ? 3.947 -0.263 14.948 1.00 94.31 90 TYR A CA 1
ATOM 689 C C . TYR A 1 90 ? 2.843 -0.640 15.942 1.00 94.31 90 TYR A C 1
ATOM 691 O O . TYR A 1 90 ? 3.036 -0.556 17.158 1.00 94.31 90 TYR A O 1
ATOM 699 N N . ALA A 1 91 ? 1.709 -1.141 15.441 1.00 93.56 91 ALA A N 1
ATOM 700 C CA . ALA A 1 91 ? 0.589 -1.569 16.275 1.00 93.56 91 ALA A CA 1
ATOM 701 C C . ALA A 1 91 ? 1.010 -2.658 17.278 1.00 93.56 91 ALA A C 1
ATOM 703 O O . ALA A 1 91 ? 0.636 -2.602 18.451 1.00 93.56 91 ALA A O 1
ATOM 704 N N . LYS A 1 92 ? 1.857 -3.609 16.852 1.00 93.25 92 LYS A N 1
ATOM 705 C CA . LYS A 1 92 ? 2.425 -4.642 17.734 1.00 93.25 92 LYS A CA 1
ATOM 706 C C . LYS A 1 92 ? 3.330 -4.055 18.817 1.00 93.25 92 LYS A C 1
ATOM 708 O O . LYS A 1 92 ? 3.202 -4.453 19.973 1.00 93.25 92 LYS A O 1
ATOM 713 N N . ILE A 1 93 ? 4.202 -3.104 18.476 1.00 93.81 93 ILE A N 1
ATOM 714 C CA . ILE A 1 93 ? 5.088 -2.425 19.440 1.00 93.81 93 ILE A CA 1
ATOM 715 C C . ILE A 1 93 ? 4.269 -1.660 20.485 1.00 93.81 93 ILE A C 1
ATOM 717 O O . ILE A 1 93 ? 4.576 -1.715 21.676 1.00 93.81 93 ILE A O 1
ATOM 721 N N . LYS A 1 94 ? 3.185 -1.001 20.062 1.00 94.00 94 LYS A N 1
ATOM 722 C CA . LYS A 1 94 ? 2.248 -0.300 20.955 1.00 94.00 94 LYS A CA 1
ATOM 723 C C . LYS A 1 94 ? 1.265 -1.221 21.682 1.00 94.00 94 LYS A C 1
ATOM 725 O O . LYS A 1 94 ? 0.526 -0.740 22.535 1.00 94.00 94 LYS A O 1
ATOM 730 N N . LYS A 1 95 ? 1.281 -2.529 21.397 1.00 93.19 95 LYS A N 1
ATOM 731 C CA . LYS A 1 95 ? 0.336 -3.530 21.925 1.00 93.19 95 LYS A CA 1
ATOM 732 C C . LYS A 1 95 ? -1.132 -3.163 21.663 1.00 93.19 95 LYS A C 1
ATOM 734 O O . LYS A 1 95 ? -2.012 -3.501 22.452 1.00 93.19 95 LYS A O 1
ATOM 739 N N . ASP A 1 96 ? -1.390 -2.495 20.544 1.00 94.06 96 ASP A N 1
ATOM 740 C CA . ASP A 1 96 ? -2.717 -2.063 20.116 1.00 94.06 96 ASP A CA 1
ATOM 741 C C . ASP A 1 96 ? -3.222 -2.895 18.923 1.00 94.06 96 ASP A C 1
ATOM 743 O O . ASP A 1 96 ? -2.472 -3.586 18.229 1.00 94.06 96 ASP A O 1
ATOM 747 N N . LYS A 1 97 ? -4.533 -2.840 18.666 1.00 92.88 97 LYS A N 1
ATOM 748 C CA . LYS A 1 97 ? -5.145 -3.527 17.517 1.00 92.88 97 LYS A CA 1
ATOM 749 C C . LYS A 1 97 ? -4.868 -2.755 16.224 1.00 92.88 97 LYS A C 1
ATOM 751 O O . LYS A 1 97 ? -5.146 -1.561 16.156 1.00 92.88 97 LYS A O 1
ATOM 756 N N . PHE A 1 98 ? -4.452 -3.454 15.164 1.00 93.12 98 PHE A N 1
ATOM 757 C CA . PHE A 1 98 ? -4.235 -2.861 13.832 1.00 93.12 98 PHE A CA 1
ATOM 758 C C . PHE A 1 98 ? -5.468 -2.121 13.283 1.00 93.12 98 PHE A C 1
ATOM 760 O O . PHE A 1 98 ? -5.327 -1.126 12.581 1.00 93.12 98 PHE A O 1
ATOM 767 N N . SER A 1 99 ? -6.681 -2.534 13.667 1.00 92.81 99 SER A N 1
ATOM 768 C CA . SER A 1 99 ? -7.930 -1.860 13.291 1.00 92.81 99 SER A CA 1
ATOM 769 C C . SER A 1 99 ? -7.969 -0.371 13.662 1.00 92.81 99 SER A C 1
ATOM 771 O O . SER A 1 99 ? -8.626 0.393 12.964 1.00 92.81 99 SER A O 1
ATOM 773 N N . LYS A 1 100 ? -7.256 0.062 14.716 1.00 92.25 100 LYS A N 1
ATOM 774 C CA . LYS A 1 100 ? -7.126 1.490 15.066 1.00 92.25 100 LYS A CA 1
ATOM 775 C C . LYS A 1 100 ? -6.323 2.285 14.031 1.00 92.25 100 LYS A C 1
ATOM 777 O O . LYS A 1 100 ? -6.579 3.468 13.852 1.00 92.25 100 LYS A O 1
ATOM 782 N N . TYR A 1 101 ? -5.379 1.636 13.354 1.00 94.25 101 TYR A N 1
ATOM 783 C CA . TYR A 1 101 ? -4.419 2.267 12.446 1.00 94.25 101 TYR A CA 1
ATOM 784 C C . TYR A 1 101 ? -4.717 1.988 10.971 1.00 94.25 101 TYR A C 1
ATOM 786 O O . TYR A 1 101 ? -3.944 2.378 10.105 1.00 94.25 101 TYR A O 1
ATOM 794 N N . VAL A 1 102 ? -5.836 1.329 10.651 1.00 94.00 102 VAL A N 1
ATOM 795 C CA . VAL A 1 102 ? -6.144 0.908 9.276 1.00 94.00 102 VAL A CA 1
ATOM 796 C C . VAL A 1 102 ? -6.212 2.080 8.297 1.00 94.00 102 VAL A C 1
ATOM 798 O O . VAL A 1 102 ? -5.686 1.982 7.194 1.00 94.00 102 VAL A O 1
ATOM 801 N N . TYR A 1 103 ? -6.805 3.209 8.695 1.00 93.06 103 TYR A N 1
ATOM 802 C CA . TYR A 1 103 ? -6.873 4.389 7.834 1.00 93.06 103 TYR A CA 1
ATOM 803 C C . TYR A 1 103 ? -5.494 4.997 7.618 1.00 93.06 103 TYR A C 1
ATOM 805 O O . TYR A 1 103 ? -5.170 5.357 6.495 1.00 93.06 103 TYR A O 1
ATOM 813 N N . ILE A 1 104 ? -4.667 5.041 8.665 1.00 91.94 104 ILE A N 1
ATOM 814 C CA . ILE A 1 104 ? -3.280 5.508 8.583 1.00 91.94 104 ILE A CA 1
ATOM 815 C C . ILE A 1 104 ? -2.476 4.597 7.650 1.00 91.94 104 ILE A C 1
ATOM 817 O O . ILE A 1 104 ? -1.768 5.095 6.783 1.00 91.94 104 ILE A O 1
ATOM 821 N N . ALA A 1 105 ? -2.657 3.277 7.743 1.00 92.81 105 ALA A N 1
ATOM 822 C CA . ALA A 1 105 ? -2.028 2.323 6.837 1.00 92.81 105 ALA A CA 1
ATOM 823 C C . ALA A 1 105 ? -2.458 2.545 5.385 1.00 92.81 105 ALA A C 1
ATOM 825 O O . ALA A 1 105 ? -1.605 2.677 4.512 1.00 92.81 105 ALA A O 1
ATOM 826 N N . LEU A 1 106 ? -3.763 2.632 5.117 1.00 92.12 106 LEU A N 1
ATOM 827 C CA . LEU A 1 106 ? -4.275 2.834 3.762 1.00 92.12 106 LEU A CA 1
ATOM 828 C C . LEU A 1 106 ? -3.834 4.190 3.195 1.00 92.12 106 LEU A C 1
ATOM 830 O O . LEU A 1 106 ? -3.308 4.232 2.088 1.00 92.12 106 LEU A O 1
ATOM 834 N N . PHE A 1 107 ? -3.942 5.284 3.950 1.00 90.12 107 PHE A N 1
ATOM 835 C CA . PHE A 1 107 ? -3.456 6.596 3.508 1.00 90.12 107 PHE A CA 1
ATOM 836 C C . PHE A 1 107 ? -1.944 6.612 3.295 1.00 90.12 107 PHE A C 1
ATOM 838 O O . PHE A 1 107 ? -1.477 7.117 2.272 1.00 90.12 107 PHE A O 1
ATOM 845 N N . GLY A 1 108 ? -1.197 5.994 4.208 1.00 88.19 108 GLY A N 1
ATOM 846 C CA . GLY A 1 108 ? 0.251 5.855 4.146 1.00 88.19 108 GLY A CA 1
ATOM 847 C C . GLY A 1 108 ? 0.726 5.168 2.874 1.00 88.19 108 GLY A C 1
ATOM 848 O O . GLY A 1 108 ? 1.763 5.544 2.340 1.00 88.19 108 GLY A O 1
ATOM 849 N N . THR A 1 109 ? -0.050 4.231 2.317 1.00 89.62 109 THR A N 1
ATOM 850 C CA . THR A 1 109 ? 0.307 3.567 1.048 1.00 89.62 109 THR A CA 1
ATOM 851 C C . THR A 1 109 ? 0.417 4.523 -0.143 1.00 89.62 109 THR A C 1
ATOM 853 O O . THR A 1 109 ? 1.005 4.163 -1.158 1.00 89.62 109 THR A O 1
ATOM 856 N N . SER A 1 110 ? -0.072 5.760 -0.025 1.00 84.06 110 SER A N 1
ATOM 8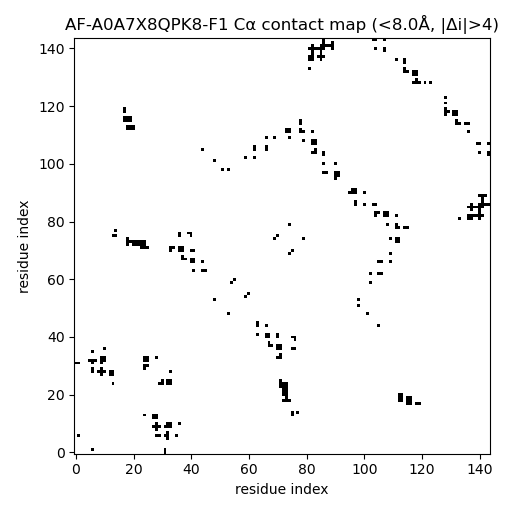57 C CA . SER A 1 110 ? 0.156 6.811 -1.027 1.00 84.06 110 SER A CA 1
ATOM 858 C C . SER A 1 110 ? 1.634 7.220 -1.125 1.00 84.06 110 SER A C 1
ATOM 860 O O . SER A 1 110 ? 2.038 7.775 -2.138 1.00 84.06 110 SER A O 1
ATOM 862 N N . MET A 1 111 ? 2.451 6.912 -0.108 1.00 83.19 111 MET A N 1
ATOM 863 C CA . MET A 1 111 ? 3.913 7.073 -0.126 1.00 83.19 111 MET A CA 1
ATOM 864 C C . MET A 1 111 ? 4.651 5.863 -0.721 1.00 83.19 111 MET A C 1
ATOM 866 O O . MET A 1 111 ? 5.879 5.848 -0.763 1.00 83.19 111 MET A O 1
ATOM 870 N N . ALA A 1 112 ? 3.937 4.841 -1.206 1.00 84.50 112 ALA A N 1
ATOM 871 C CA . ALA A 1 112 ? 4.564 3.693 -1.856 1.00 84.50 112 ALA A CA 1
ATOM 872 C C . ALA A 1 112 ? 5.443 4.042 -3.081 1.00 84.50 112 ALA A C 1
ATOM 874 O O . ALA A 1 112 ? 6.499 3.419 -3.200 1.00 84.50 112 ALA A O 1
ATOM 875 N N . PRO A 1 113 ? 5.120 5.051 -3.926 1.00 82.06 113 PRO A N 1
ATOM 876 C CA . PRO A 1 113 ? 6.000 5.463 -5.024 1.00 82.06 113 PRO A CA 1
ATOM 877 C C . PRO A 1 113 ? 7.404 5.851 -4.545 1.00 82.06 113 PRO A C 1
ATOM 879 O O . PRO A 1 113 ? 8.394 5.526 -5.188 1.00 82.06 113 PRO A O 1
ATOM 882 N N . THR A 1 114 ? 7.520 6.464 -3.362 1.00 79.50 114 THR A N 1
ATOM 883 C CA . THR A 1 114 ? 8.815 6.843 -2.782 1.00 79.50 114 THR A CA 1
ATOM 884 C C . THR A 1 114 ? 9.712 5.620 -2.560 1.00 79.50 114 THR A C 1
ATOM 886 O O . THR A 1 114 ? 10.914 5.685 -2.798 1.00 79.50 114 THR A O 1
ATOM 889 N N . ILE A 1 115 ? 9.147 4.470 -2.172 1.00 81.69 115 ILE A N 1
ATOM 890 C CA . ILE A 1 115 ? 9.906 3.222 -1.974 1.00 81.69 115 ILE A CA 1
ATOM 891 C C . ILE A 1 115 ? 10.558 2.766 -3.281 1.00 81.69 115 ILE A C 1
ATOM 893 O O . ILE A 1 115 ? 11.734 2.380 -3.307 1.00 81.69 115 ILE A O 1
ATOM 897 N N . THR A 1 116 ? 9.782 2.804 -4.359 1.00 75.62 116 THR A N 1
ATOM 898 C CA . THR A 1 116 ? 10.207 2.386 -5.691 1.00 75.62 116 THR A CA 1
ATOM 899 C C . THR A 1 116 ? 11.189 3.394 -6.287 1.00 75.62 116 THR A C 1
ATOM 901 O O . THR A 1 116 ? 12.188 2.994 -6.881 1.00 75.62 116 THR A O 1
ATOM 904 N N . GLU A 1 117 ? 10.999 4.690 -6.050 1.00 77.94 117 GLU A N 1
ATOM 905 C CA . GLU A 1 117 ? 11.945 5.732 -6.450 1.00 77.94 117 GLU A CA 1
ATOM 906 C C . GLU A 1 117 ? 13.338 5.497 -5.843 1.00 77.94 117 GLU A C 1
ATOM 908 O O . GLU A 1 117 ? 14.327 5.422 -6.578 1.00 77.94 117 GLU A O 1
ATOM 913 N N . PHE A 1 118 ? 13.426 5.245 -4.530 1.00 74.38 118 PHE A N 1
ATOM 914 C CA . PHE A 1 118 ? 14.688 4.855 -3.888 1.00 74.38 118 PHE A CA 1
ATOM 915 C C . PHE A 1 118 ? 15.228 3.522 -4.424 1.00 74.38 118 PHE A C 1
ATOM 917 O O . PHE A 1 118 ? 16.442 3.362 -4.568 1.00 74.38 118 PHE A O 1
ATOM 924 N N . MET A 1 119 ? 14.352 2.577 -4.786 1.00 73.62 119 MET A N 1
ATOM 925 C CA . MET A 1 119 ? 14.775 1.309 -5.383 1.00 73.62 119 MET A CA 1
ATOM 926 C C . MET A 1 119 ? 15.490 1.520 -6.714 1.00 73.62 119 MET A C 1
ATOM 928 O O . MET A 1 119 ? 16.383 0.741 -7.032 1.00 73.62 119 MET A O 1
ATOM 932 N N . PHE A 1 120 ? 15.115 2.517 -7.517 1.00 71.56 120 PHE A N 1
ATOM 933 C CA . PHE A 1 120 ? 15.641 2.697 -8.873 1.00 71.56 120 PHE A CA 1
ATOM 934 C C . PHE A 1 120 ? 16.669 3.817 -9.030 1.00 71.56 120 PHE A C 1
ATOM 936 O O . PHE A 1 120 ? 17.527 3.693 -9.902 1.00 71.56 120 PHE A O 1
ATOM 943 N N . GLN A 1 121 ? 16.652 4.849 -8.186 1.00 74.44 121 GLN A N 1
ATOM 944 C CA . GLN A 1 121 ? 17.631 5.942 -8.264 1.00 74.44 121 GLN A CA 1
ATOM 945 C C . GLN A 1 121 ? 18.982 5.615 -7.605 1.00 74.44 121 GLN A C 1
ATOM 947 O O . GLN A 1 121 ? 20.000 6.235 -7.921 1.00 74.44 121 GLN A O 1
ATOM 952 N N . ILE A 1 122 ? 19.029 4.630 -6.703 1.00 71.69 122 ILE A N 1
ATOM 953 C CA . ILE A 1 122 ? 20.272 4.245 -6.030 1.00 71.69 122 ILE A CA 1
ATOM 954 C C . ILE A 1 122 ? 21.128 3.365 -6.960 1.00 71.69 122 ILE A C 1
ATOM 956 O O . ILE A 1 122 ? 20.749 2.248 -7.315 1.00 71.69 122 ILE A O 1
ATOM 960 N N . HIS A 1 123 ? 22.338 3.833 -7.281 1.00 73.69 123 HIS A N 1
ATOM 961 C CA . HIS A 1 123 ? 23.337 3.131 -8.101 1.00 73.69 123 HIS A CA 1
ATOM 962 C C . HIS A 1 123 ? 24.097 2.054 -7.301 1.00 73.69 123 HIS A C 1
ATOM 964 O O . HIS A 1 123 ? 25.321 2.073 -7.202 1.00 73.69 123 HIS A O 1
ATOM 970 N N . GLN A 1 124 ? 23.369 1.131 -6.673 1.00 78.19 124 GLN A N 1
ATOM 971 C CA . GLN A 1 124 ? 23.929 0.032 -5.876 1.00 78.19 124 GLN A CA 1
ATOM 972 C C . GLN A 1 124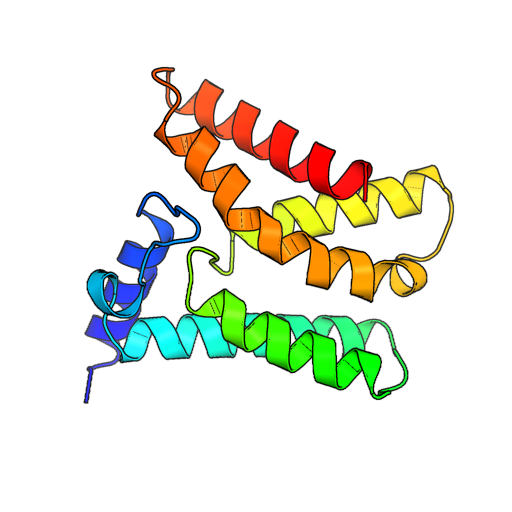 ? 23.574 -1.337 -6.484 1.00 78.19 124 GLN A C 1
ATOM 974 O O . GLN A 1 124 ? 22.689 -1.429 -7.340 1.00 78.19 124 GLN A O 1
ATOM 979 N N . PRO A 1 125 ? 24.230 -2.430 -6.059 1.00 82.19 125 PRO A N 1
ATOM 980 C 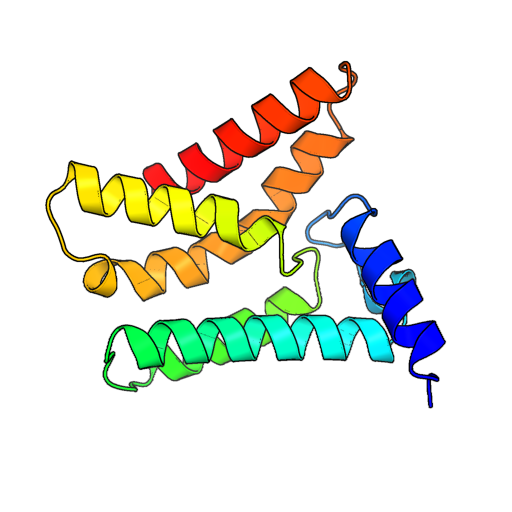CA . PRO A 1 125 ? 23.826 -3.786 -6.413 1.00 82.19 125 PRO A CA 1
ATOM 981 C C . PRO A 1 125 ? 22.351 -4.048 -6.089 1.00 82.19 125 PRO A C 1
ATOM 983 O O . PRO A 1 125 ? 21.829 -3.572 -5.078 1.00 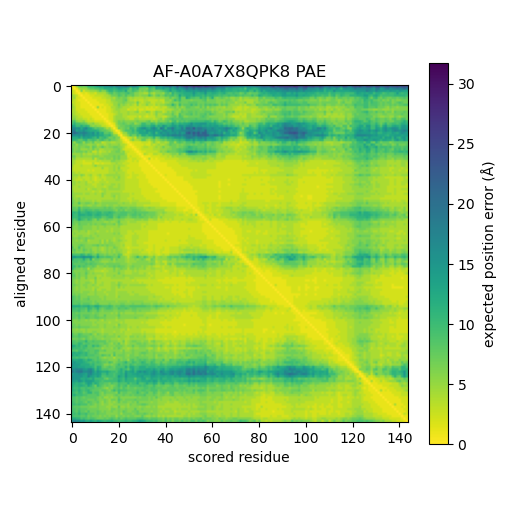82.19 125 PRO A O 1
ATOM 986 N N . ILE A 1 126 ? 21.686 -4.857 -6.919 1.00 77.75 126 ILE A N 1
ATOM 987 C CA . ILE A 1 126 ? 20.240 -5.118 -6.823 1.00 77.75 126 ILE A CA 1
ATOM 988 C C . ILE A 1 126 ? 19.801 -5.594 -5.427 1.00 77.75 126 ILE A C 1
ATOM 990 O O . ILE A 1 126 ? 18.766 -5.161 -4.929 1.00 77.75 126 ILE A O 1
ATOM 994 N N . GLY A 1 127 ? 20.619 -6.412 -4.753 1.00 80.25 127 GLY A N 1
ATOM 995 C CA . GLY A 1 127 ? 20.325 -6.898 -3.402 1.00 80.25 127 GLY A CA 1
ATOM 996 C C . GLY A 1 127 ? 20.311 -5.788 -2.348 1.00 80.25 127 GLY A C 1
ATOM 997 O O . GLY A 1 127 ? 19.425 -5.760 -1.497 1.00 80.25 127 GLY A O 1
ATOM 998 N N . ILE A 1 128 ? 21.239 -4.830 -2.442 1.00 81.06 128 ILE A N 1
ATOM 999 C CA . ILE A 1 128 ? 21.304 -3.677 -1.531 1.00 81.06 128 ILE A CA 1
ATOM 1000 C C . ILE A 1 128 ? 20.121 -2.740 -1.786 1.00 81.06 128 ILE A C 1
ATOM 1002 O O . ILE A 1 128 ? 19.495 -2.271 -0.840 1.00 81.06 128 ILE A O 1
ATOM 1006 N N . ARG A 1 129 ? 19.765 -2.523 -3.058 1.00 80.56 129 ARG A N 1
ATOM 1007 C CA . ARG A 1 129 ? 18.613 -1.697 -3.452 1.00 80.56 129 ARG A CA 1
ATOM 1008 C C . ARG A 1 129 ? 17.306 -2.236 -2.872 1.00 80.56 129 ARG A C 1
ATOM 1010 O O . ARG A 1 129 ? 16.580 -1.490 -2.226 1.00 80.56 129 ARG A O 1
ATOM 1017 N N . ILE A 1 130 ? 17.050 -3.536 -3.031 1.00 81.25 130 ILE A N 1
ATOM 1018 C CA . ILE A 1 130 ? 15.855 -4.192 -2.477 1.00 81.25 130 ILE A CA 1
ATOM 1019 C C . ILE A 1 130 ? 15.840 -4.086 -0.947 1.00 81.25 130 ILE A C 1
ATOM 1021 O O . ILE A 1 130 ? 14.819 -3.716 -0.370 1.00 81.25 130 ILE A O 1
ATOM 1025 N N . GLY A 1 131 ? 16.972 -4.360 -0.288 1.00 84.62 131 GLY A N 1
ATOM 1026 C CA . GLY A 1 131 ? 17.083 -4.255 1.168 1.00 84.62 131 GLY A CA 1
ATOM 1027 C C . GLY A 1 131 ? 16.763 -2.850 1.687 1.00 84.62 131 GLY A C 1
ATOM 1028 O O . GLY A 1 131 ? 15.957 -2.704 2.605 1.00 84.62 131 GLY A O 1
ATOM 1029 N N . LEU A 1 132 ? 17.331 -1.813 1.065 1.00 84.31 132 LEU A N 1
ATOM 1030 C CA . LEU A 1 132 ? 17.079 -0.417 1.433 1.00 84.31 132 LEU A CA 1
ATOM 1031 C C . LEU A 1 132 ? 15.618 -0.018 1.221 1.00 84.31 132 LEU A C 1
ATOM 1033 O O . LEU A 1 132 ? 15.020 0.569 2.118 1.00 84.31 132 LEU A O 1
ATOM 1037 N N . SER A 1 133 ? 15.016 -0.380 0.088 1.00 83.56 133 SER A N 1
ATOM 1038 C CA . SER A 1 133 ? 13.603 -0.094 -0.185 1.00 83.56 133 SER A CA 1
ATOM 1039 C C . SER A 1 133 ? 12.667 -0.755 0.827 1.00 83.56 133 SER A C 1
ATOM 1041 O O . SER A 1 133 ? 11.724 -0.117 1.295 1.00 83.56 133 SER A O 1
ATOM 1043 N N . ILE A 1 134 ? 12.947 -1.997 1.234 1.00 87.06 134 ILE A N 1
ATOM 1044 C CA . ILE A 1 134 ? 12.182 -2.673 2.291 1.00 87.06 134 ILE A CA 1
ATOM 1045 C C . ILE A 1 134 ? 12.323 -1.923 3.621 1.00 87.06 134 ILE A C 1
ATOM 1047 O O . ILE A 1 134 ? 11.316 -1.657 4.276 1.00 87.06 134 ILE A O 1
ATOM 1051 N N . ILE A 1 135 ? 13.546 -1.546 4.009 1.00 89.62 135 ILE A N 1
ATOM 1052 C CA . ILE A 1 135 ? 13.802 -0.811 5.257 1.00 89.62 135 ILE A CA 1
ATOM 1053 C C . ILE A 1 135 ? 13.076 0.534 5.249 1.00 89.62 135 ILE A C 1
ATOM 1055 O O . ILE A 1 135 ? 12.419 0.871 6.233 1.00 89.62 135 ILE A O 1
ATOM 1059 N N . ILE A 1 136 ? 13.151 1.285 4.150 1.00 87.88 136 ILE A N 1
ATOM 1060 C CA . ILE A 1 136 ? 12.479 2.579 4.002 1.00 87.88 136 ILE A CA 1
ATOM 1061 C C . ILE A 1 136 ? 10.964 2.396 4.087 1.00 87.88 136 ILE A C 1
ATOM 1063 O O . ILE A 1 136 ? 10.323 3.075 4.882 1.00 87.88 136 ILE A O 1
ATOM 1067 N N . GLY A 1 137 ? 10.389 1.449 3.342 1.00 87.69 137 GLY A N 1
ATOM 1068 C CA . GLY A 1 137 ? 8.946 1.203 3.356 1.00 87.69 137 GLY A CA 1
ATOM 1069 C C . GLY A 1 137 ? 8.415 0.800 4.731 1.00 87.69 137 GLY A C 1
ATOM 1070 O O . GLY A 1 137 ? 7.409 1.343 5.191 1.00 87.69 137 GLY A O 1
ATOM 1071 N N . LEU A 1 138 ? 9.126 -0.095 5.422 1.00 91.31 138 LEU A N 1
ATOM 1072 C CA . LEU A 1 138 ? 8.793 -0.483 6.792 1.00 91.31 138 LEU A CA 1
ATOM 1073 C C . LEU A 1 138 ? 8.946 0.689 7.763 1.00 91.31 138 LEU A C 1
ATOM 1075 O O . LEU A 1 138 ? 8.103 0.851 8.637 1.00 91.31 138 LEU A O 1
ATOM 1079 N N . SER A 1 139 ? 9.988 1.510 7.607 1.00 90.00 139 SER A N 1
ATOM 1080 C CA . SER A 1 139 ? 10.236 2.674 8.467 1.00 90.00 139 SER A CA 1
ATOM 1081 C C . SER A 1 139 ? 9.172 3.751 8.285 1.00 90.00 139 SER A C 1
ATOM 1083 O O . SER A 1 139 ? 8.679 4.276 9.276 1.00 90.00 139 SER A O 1
ATOM 1085 N N . ILE A 1 140 ? 8.764 4.033 7.043 1.00 89.50 140 ILE A N 1
ATOM 1086 C CA . ILE A 1 140 ? 7.640 4.933 6.749 1.00 89.50 140 ILE A CA 1
ATOM 1087 C C . ILE A 1 140 ? 6.388 4.419 7.459 1.00 89.50 140 ILE A C 1
ATOM 1089 O O . ILE A 1 140 ? 5.778 5.157 8.224 1.00 89.50 140 ILE A O 1
ATOM 1093 N N . GLY A 1 141 ? 6.044 3.140 7.280 1.00 89.00 141 GLY A N 1
ATOM 1094 C CA . GLY A 1 141 ? 4.895 2.550 7.968 1.00 89.00 141 GLY A CA 1
ATOM 1095 C C . GLY A 1 141 ? 5.027 2.528 9.496 1.00 89.00 141 GLY A C 1
ATOM 1096 O O . GLY A 1 141 ? 4.022 2.574 10.186 1.00 89.00 141 GLY A O 1
ATOM 1097 N N . LEU A 1 142 ? 6.242 2.458 10.041 1.00 90.44 142 LEU A N 1
ATOM 1098 C CA . LEU A 1 142 ? 6.480 2.447 11.486 1.00 90.44 142 LEU A CA 1
ATOM 1099 C C . LEU A 1 142 ? 6.335 3.839 12.125 1.00 90.44 142 LEU A C 1
ATOM 1101 O O . LEU A 1 142 ? 6.019 3.934 13.307 1.00 90.44 142 LEU A O 1
ATOM 1105 N N . ILE A 1 143 ? 6.640 4.904 11.381 1.00 88.56 143 ILE A N 1
ATOM 1106 C CA . ILE A 1 143 ? 6.615 6.287 11.882 1.00 88.56 143 ILE A CA 1
ATOM 1107 C C . ILE A 1 143 ? 5.202 6.888 11.813 1.00 88.56 143 ILE A C 1
ATOM 1109 O O . ILE A 1 143 ? 4.882 7.759 12.624 1.00 88.56 143 ILE A O 1
ATOM 1113 N N . LEU A 1 144 ? 4.389 6.430 10.856 1.00 83.19 144 LEU A N 1
ATOM 1114 C CA . LEU A 1 144 ? 2.982 6.809 10.677 1.00 83.19 144 LEU A CA 1
ATOM 1115 C C . LEU A 1 144 ? 2.092 6.328 11.835 1.00 83.19 144 LEU A C 1
ATOM 1117 O O . LEU A 1 144 ? 1.262 7.146 12.294 1.00 83.19 144 LEU A O 1
#

pLDDT: mean 85.68, std 8.28, range [57.22, 94.5]

Radius of gyration: 15.53 Å; Cα contacts (8 Å, |Δi|>4): 192; chains: 1; bounding box: 42×23×48 Å

Secondary structure (DSSP, 8-state):
---HHHHHHHHHHHHHS---TT-BHHHHHHHHHHHHHHHHHHHHHHHHHHHTT----HHHHHHHHHHHHHTTBS--TTTHHHHHHHHHHHHHHTT--GGGTHHHHHHHGGGHHHHHHHHHH--S-HHHHHHHH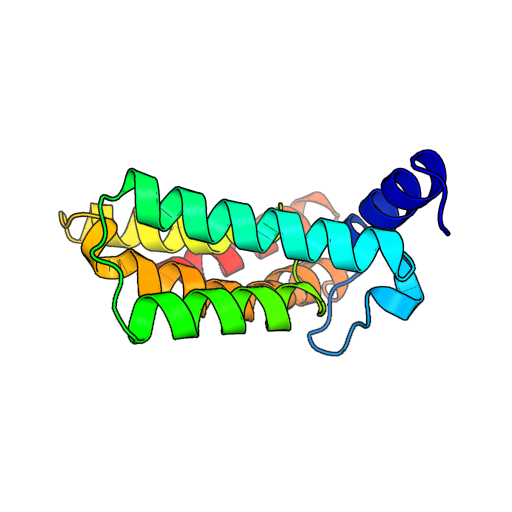HHHHHHHHHH-

Sequence (144 aa):
MDSPRQILKGLDQIIRQPEVLITDYIAIGGIGATFVNAGLLTLASIFILYFLKINISGVSVATIFLMTGFSMFGKNIFNVWLIILGVILYAKIKKDKFSKYVYIALFGTSMAP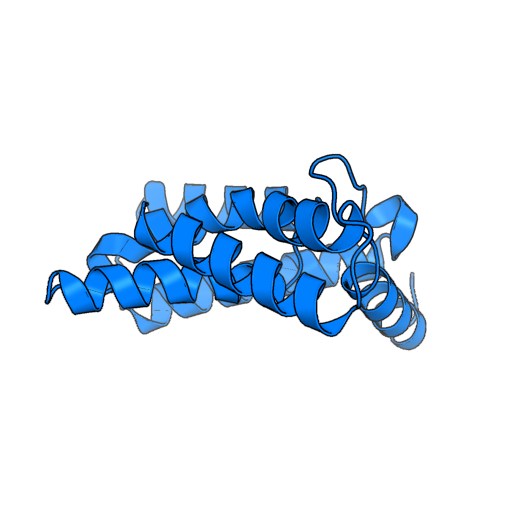TITEFMFQIHQPIGIRIGLSIIIGLSIGLIL